Protein AF-A0A2P1QS08-F1 (afdb_monomer_lite)

Sequence (89 aa):
MNNRMEKTILPGDERISTRYLSEFECDAIKRTLKFRFGSVAKWVRQRGLSYASVTQTLTGLAKHEKTLSMLAREGLYNFENPLVEASDV

Radius of gyration: 16.99 Å; chains: 1; bounding box: 64×28×38 Å

Organism: NCBI:txid28183

pLDDT: mean 79.37, std 21.51, range [40.31, 97.75]

Structure (mmCIF, N/CA/C/O backbone):
data_AF-A0A2P1QS08-F1
#
_entry.id   AF-A0A2P1QS08-F1
#
loop_
_atom_site.group_PDB
_atom_site.id
_atom_site.type_symbol
_atom_site.label_atom_id
_atom_site.label_alt_id
_atom_site.label_comp_id
_atom_site.label_asym_id
_atom_site.label_entity_id
_atom_site.label_seq_id
_atom_site.pdbx_PDB_ins_code
_atom_site.Cartn_x
_atom_site.Cartn_y
_atom_site.Cartn_z
_atom_site.occupancy
_atom_site.B_iso_or_equiv
_atom_site.auth_seq_id
_atom_site.auth_comp_id
_atom_site.auth_asym_id
_atom_site.auth_atom_id
_atom_site.pdbx_PDB_model_num
ATOM 1 N N . MET A 1 1 ? -47.667 10.222 -27.595 1.00 40.38 1 MET A N 1
ATOM 2 C CA . MET A 1 1 ? -46.933 10.494 -26.340 1.00 40.38 1 MET A CA 1
ATOM 3 C C . MET A 1 1 ? -45.845 9.441 -26.221 1.00 40.38 1 MET A C 1
ATOM 5 O O . MET A 1 1 ? -46.154 8.319 -25.855 1.00 40.38 1 MET A O 1
ATOM 9 N N . ASN A 1 2 ? -44.613 9.756 -26.623 1.00 40.41 2 ASN A N 1
ATOM 10 C CA . ASN A 1 2 ? -43.496 8.811 -26.552 1.00 40.41 2 ASN A CA 1
ATOM 11 C C . ASN A 1 2 ? -42.567 9.260 -25.425 1.00 40.41 2 ASN A C 1
ATOM 13 O O . ASN A 1 2 ? -41.795 10.201 -25.599 1.00 40.41 2 ASN A O 1
ATOM 17 N N . ASN A 1 3 ? -42.677 8.596 -24.271 1.00 43.59 3 ASN A N 1
ATOM 18 C CA . ASN A 1 3 ? -41.756 8.751 -23.148 1.00 43.59 3 ASN A CA 1
ATOM 19 C C . ASN A 1 3 ? -40.386 8.204 -23.556 1.00 43.59 3 ASN A C 1
ATOM 21 O O . ASN A 1 3 ? -40.096 7.015 -23.429 1.00 43.59 3 ASN A O 1
ATOM 25 N N . ARG A 1 4 ? -39.548 9.096 -24.079 1.00 46.69 4 ARG A N 1
ATOM 26 C CA . ARG A 1 4 ? -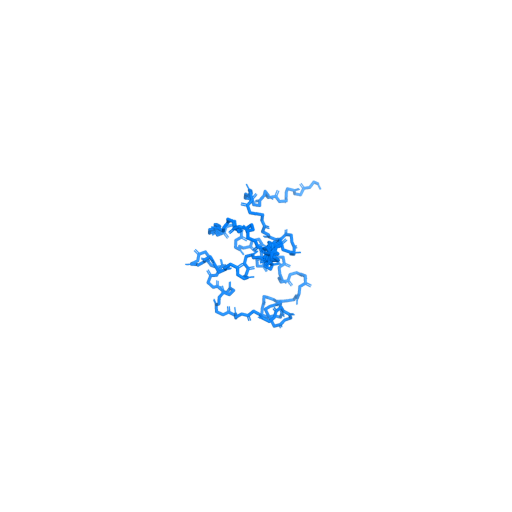38.124 8.865 -24.290 1.00 46.69 4 ARG A CA 1
ATOM 27 C C . ARG A 1 4 ? -37.489 8.855 -22.900 1.00 46.69 4 ARG A C 1
ATOM 29 O O . ARG A 1 4 ? -37.277 9.909 -22.317 1.00 46.69 4 ARG A O 1
ATOM 36 N N . MET A 1 5 ? -37.272 7.667 -22.337 1.00 49.69 5 MET A N 1
ATOM 37 C CA . MET A 1 5 ? -36.467 7.522 -21.127 1.00 49.69 5 MET A CA 1
ATOM 38 C C . MET A 1 5 ? -35.061 8.030 -21.447 1.00 49.69 5 MET A C 1
ATOM 40 O O . MET A 1 5 ? -34.296 7.377 -22.159 1.00 49.69 5 MET A O 1
ATOM 44 N N . GLU A 1 6 ? -34.756 9.232 -20.971 1.00 44.97 6 GLU A N 1
ATOM 45 C CA . GLU A 1 6 ? -33.405 9.760 -20.917 1.00 44.97 6 GLU A CA 1
ATOM 46 C C . GLU A 1 6 ? -32.583 8.795 -20.062 1.00 44.97 6 GLU A C 1
ATOM 48 O O . GLU A 1 6 ? -32.763 8.698 -18.849 1.00 44.97 6 GLU A O 1
ATOM 53 N N . LYS A 1 7 ? -31.711 8.014 -20.708 1.00 44.59 7 LYS A N 1
ATOM 54 C CA . LYS A 1 7 ? -30.667 7.275 -20.004 1.00 44.59 7 LYS A CA 1
ATOM 55 C C . LYS A 1 7 ? -29.787 8.312 -19.322 1.00 44.59 7 LYS A C 1
ATOM 57 O O . LYS A 1 7 ? -28.954 8.938 -19.970 1.00 44.59 7 LYS A O 1
ATOM 62 N N . THR A 1 8 ? -29.986 8.497 -18.024 1.00 41.75 8 THR A N 1
ATOM 63 C CA . THR A 1 8 ? -29.062 9.224 -17.164 1.00 41.75 8 THR A CA 1
ATOM 64 C C . THR A 1 8 ? -27.753 8.439 -17.161 1.00 41.75 8 THR A C 1
ATOM 66 O O . THR A 1 8 ? -27.615 7.432 -16.470 1.00 41.75 8 THR A O 1
ATOM 69 N N . ILE A 1 9 ? -26.813 8.842 -18.015 1.00 48.84 9 ILE A N 1
ATOM 70 C CA . ILE A 1 9 ? -25.441 8.345 -17.973 1.00 48.84 9 ILE A CA 1
ATOM 71 C C . ILE A 1 9 ? -24.858 8.913 -16.680 1.00 48.84 9 ILE A C 1
ATOM 73 O O . ILE A 1 9 ? -24.556 10.101 -16.591 1.00 48.84 9 ILE A O 1
ATOM 77 N N . LEU A 1 10 ? -24.790 8.077 -15.646 1.00 47.41 10 LEU A N 1
ATOM 78 C CA . LEU A 1 10 ? -24.041 8.392 -14.437 1.00 47.41 10 LEU A CA 1
ATOM 79 C C . LEU A 1 10 ? -22.571 8.602 -14.850 1.00 47.41 10 LEU A C 1
ATOM 81 O O . LEU A 1 10 ? -22.034 7.756 -15.570 1.00 47.41 10 LEU A O 1
ATOM 85 N N . PRO A 1 11 ? -21.904 9.687 -14.421 1.00 42.28 11 PRO A N 1
ATOM 86 C CA . PRO A 1 11 ? -20.480 9.881 -14.664 1.00 42.28 11 PRO A CA 1
ATOM 87 C C . PRO A 1 11 ? -19.712 8.912 -13.755 1.00 42.28 11 PRO A C 1
ATOM 89 O O . PRO A 1 11 ? -19.318 9.255 -12.645 1.00 42.28 11 PRO A O 1
ATOM 92 N N . GLY A 1 12 ? -19.613 7.651 -14.166 1.00 43.94 12 GLY A N 1
ATOM 93 C CA . GLY A 1 12 ? -19.034 6.586 -13.343 1.00 43.94 12 GLY A CA 1
ATOM 94 C C . GLY A 1 12 ? -18.455 5.415 -14.128 1.00 43.94 12 GLY A C 1
ATOM 95 O O . GLY A 1 12 ? -18.040 4.440 -13.514 1.00 43.94 12 GLY A O 1
ATOM 96 N N . ASP A 1 13 ? -18.415 5.509 -15.457 1.00 40.31 13 ASP A N 1
ATOM 97 C CA . ASP A 1 13 ? -17.883 4.468 -16.347 1.00 40.31 13 ASP A CA 1
ATOM 98 C C . ASP A 1 13 ? -16.601 4.939 -17.060 1.00 40.31 13 ASP A C 1
ATOM 100 O O . ASP A 1 13 ? -16.284 4.532 -18.177 1.00 40.31 13 ASP A O 1
ATOM 104 N N . GLU A 1 14 ? -15.825 5.814 -16.413 1.00 48.59 14 GLU A N 1
ATOM 105 C CA . GLU A 1 14 ? -14.393 5.832 -16.692 1.00 48.59 14 GLU A CA 1
ATOM 106 C C . GLU A 1 14 ? -13.846 4.523 -16.136 1.00 48.59 14 GLU A C 1
ATOM 108 O O . GLU A 1 14 ? -13.643 4.377 -14.931 1.00 48.59 14 GLU A O 1
ATOM 113 N N . ARG A 1 15 ? -13.673 3.527 -17.012 1.00 52.16 15 ARG A N 1
ATOM 114 C CA . ARG A 1 15 ? -12.948 2.301 -16.680 1.00 52.16 15 ARG A CA 1
ATOM 115 C C . ARG A 1 15 ? -11.573 2.702 -16.168 1.00 52.16 15 ARG A C 1
ATOM 117 O O . ARG A 1 15 ? -10.674 2.993 -16.953 1.00 52.16 15 ARG A O 1
ATOM 124 N N . ILE A 1 16 ? -11.431 2.731 -14.848 1.00 56.97 16 ILE A N 1
ATOM 125 C CA . ILE A 1 16 ? -10.177 3.042 -14.184 1.00 56.97 16 ILE A CA 1
ATOM 126 C C . ILE A 1 16 ? -9.168 1.982 -14.635 1.00 56.97 16 ILE A C 1
ATOM 128 O O . ILE A 1 16 ? -9.259 0.815 -14.251 1.00 56.97 16 ILE A O 1
ATOM 132 N N . SER A 1 17 ? -8.228 2.372 -15.496 1.00 65.81 17 SER A N 1
ATOM 133 C CA . SER A 1 17 ? -7.190 1.473 -15.996 1.00 65.81 17 SER A CA 1
ATOM 134 C C . SER A 1 17 ? -6.258 1.112 -14.841 1.00 65.81 17 SER A C 1
ATOM 136 O O . SER A 1 17 ? -5.424 1.910 -14.418 1.00 65.81 17 SER A O 1
ATOM 138 N N . THR A 1 18 ? -6.437 -0.079 -14.268 1.00 75.62 18 THR A N 1
ATOM 139 C CA . THR A 1 18 ? -5.610 -0.562 -13.159 1.00 75.62 18 THR A CA 1
ATOM 140 C C . THR A 1 18 ? -4.438 -1.402 -13.656 1.00 75.62 18 THR A C 1
ATOM 142 O O . THR A 1 18 ? -4.597 -2.369 -14.411 1.00 75.62 18 THR A O 1
ATOM 145 N N . ARG A 1 19 ? -3.244 -1.078 -13.155 1.00 86.25 19 ARG A N 1
ATOM 146 C CA . ARG A 1 19 ? -2.015 -1.864 -13.320 1.00 86.25 19 ARG A CA 1
ATOM 147 C C . ARG A 1 19 ? -1.510 -2.413 -11.990 1.00 86.25 19 ARG A C 1
ATOM 149 O O . ARG A 1 19 ? -1.817 -1.878 -10.925 1.00 86.25 19 ARG A O 1
ATOM 156 N N . TYR A 1 20 ? -0.695 -3.458 -12.074 1.00 88.00 20 TYR A N 1
ATOM 157 C CA . TYR A 1 20 ? 0.072 -3.942 -10.933 1.00 88.00 20 TYR A CA 1
ATOM 158 C C . TYR A 1 20 ? 1.062 -2.871 -10.461 1.00 88.00 20 TYR A C 1
ATOM 160 O O . TYR A 1 20 ? 1.581 -2.083 -11.260 1.00 88.00 20 TYR A O 1
ATOM 168 N N . LEU A 1 21 ? 1.295 -2.853 -9.152 1.00 89.12 21 LEU A N 1
ATOM 169 C CA . LEU A 1 21 ? 2.347 -2.059 -8.535 1.00 89.12 21 LEU A CA 1
ATOM 170 C C . LEU A 1 21 ? 3.668 -2.810 -8.670 1.00 89.12 21 LEU A C 1
ATOM 172 O O . LEU A 1 21 ? 3.715 -4.017 -8.423 1.00 89.12 21 LEU A O 1
ATOM 176 N N . SER A 1 22 ? 4.734 -2.101 -9.031 1.00 89.69 22 SER A N 1
ATOM 177 C CA . SER A 1 22 ? 6.083 -2.646 -8.902 1.00 89.69 22 SER A CA 1
ATOM 178 C C . SER A 1 22 ? 6.453 -2.816 -7.424 1.00 89.69 22 SER A C 1
ATOM 180 O O . SER A 1 22 ? 5.796 -2.275 -6.527 1.00 89.69 22 SER A O 1
ATOM 182 N N . GLU A 1 23 ? 7.524 -3.557 -7.155 1.00 90.25 23 GLU A N 1
ATOM 183 C CA . GLU A 1 23 ? 8.058 -3.712 -5.798 1.00 90.25 23 GLU A CA 1
ATOM 184 C C . GLU A 1 23 ? 8.416 -2.356 -5.169 1.00 90.25 23 GLU A C 1
ATOM 186 O O . GLU A 1 23 ? 8.026 -2.071 -4.034 1.00 90.25 23 GLU A O 1
ATOM 191 N N . PHE A 1 24 ? 9.061 -1.478 -5.943 1.00 90.56 24 PHE A N 1
ATOM 192 C CA . PHE A 1 24 ? 9.423 -0.133 -5.504 1.00 90.56 24 PHE A CA 1
ATOM 193 C C . PHE A 1 24 ? 8.191 0.689 -5.098 1.00 90.56 24 PHE A C 1
ATOM 195 O O . PHE A 1 24 ? 8.160 1.300 -4.029 1.00 90.56 24 PHE A O 1
ATOM 202 N N . GLU A 1 25 ? 7.137 0.658 -5.913 1.00 91.94 25 GLU A N 1
ATOM 203 C CA . GLU A 1 25 ? 5.899 1.382 -5.621 1.00 91.94 25 GLU A CA 1
ATOM 204 C C . GLU A 1 25 ? 5.191 0.821 -4.394 1.00 91.94 25 GLU A C 1
ATOM 206 O O . GLU A 1 25 ? 4.725 1.579 -3.545 1.00 91.94 25 GLU A O 1
ATOM 211 N N . CYS A 1 26 ? 5.146 -0.507 -4.267 1.00 94.31 26 CYS A N 1
ATOM 212 C CA . CYS A 1 26 ? 4.607 -1.167 -3.087 1.00 94.31 26 CYS A CA 1
ATOM 213 C C . CYS A 1 26 ? 5.287 -0.664 -1.810 1.00 94.31 26 CYS A C 1
ATOM 215 O O . CYS A 1 26 ? 4.612 -0.356 -0.823 1.00 94.31 26 CYS A O 1
ATOM 217 N N . ASP A 1 27 ? 6.612 -0.559 -1.818 1.00 94.25 27 ASP A N 1
ATOM 218 C CA . ASP A 1 27 ? 7.379 -0.139 -0.653 1.00 94.25 27 ASP A CA 1
ATOM 219 C C . ASP A 1 27 ? 7.276 1.356 -0.372 1.00 94.25 27 ASP A C 1
ATOM 221 O O . ASP A 1 27 ? 7.083 1.735 0.790 1.00 94.25 27 ASP A O 1
ATOM 225 N N . ALA A 1 28 ? 7.310 2.198 -1.405 1.00 94.00 28 ALA A N 1
ATOM 226 C CA . ALA A 1 28 ? 7.052 3.628 -1.278 1.00 94.00 28 ALA A CA 1
ATOM 227 C C . ALA A 1 28 ? 5.673 3.874 -0.644 1.00 94.00 28 ALA A C 1
ATOM 229 O O . ALA A 1 28 ? 5.566 4.539 0.388 1.00 94.00 28 ALA A O 1
ATOM 230 N N . ILE A 1 29 ? 4.627 3.229 -1.170 1.00 95.00 29 ILE A N 1
ATOM 231 C CA . ILE A 1 29 ? 3.259 3.346 -0.657 1.00 95.00 29 ILE A CA 1
ATOM 232 C C . ILE A 1 29 ? 3.173 2.859 0.793 1.00 95.00 29 ILE A C 1
ATOM 234 O O . ILE A 1 29 ? 2.614 3.556 1.641 1.00 95.00 29 ILE A O 1
ATOM 238 N N . LYS A 1 30 ? 3.753 1.696 1.132 1.00 95.81 30 LYS A N 1
ATOM 239 C CA . LYS A 1 30 ? 3.774 1.202 2.524 1.00 95.81 30 LYS A CA 1
ATOM 240 C C . LYS A 1 30 ? 4.430 2.205 3.469 1.00 95.81 30 LYS A C 1
ATOM 242 O O . LYS A 1 30 ? 3.908 2.412 4.567 1.00 95.81 30 LYS A O 1
ATOM 247 N N . ARG A 1 31 ? 5.564 2.804 3.084 1.00 95.94 31 ARG A N 1
ATOM 248 C CA . ARG A 1 31 ? 6.261 3.815 3.897 1.00 95.94 31 ARG A CA 1
ATOM 249 C C . ARG A 1 31 ? 5.386 5.046 4.087 1.00 95.94 31 ARG A C 1
ATOM 251 O O . ARG A 1 31 ? 5.183 5.456 5.227 1.00 95.94 31 ARG A O 1
ATOM 258 N N . THR A 1 32 ? 4.789 5.572 3.020 1.00 95.56 32 THR A N 1
ATOM 259 C CA . THR A 1 32 ? 3.914 6.745 3.111 1.00 95.56 32 THR A CA 1
ATOM 260 C C . THR A 1 32 ? 2.670 6.470 3.951 1.00 95.56 32 THR A C 1
ATOM 262 O O . THR A 1 32 ? 2.285 7.307 4.764 1.00 95.56 32 THR A O 1
ATOM 265 N N . LEU A 1 33 ? 2.067 5.283 3.837 1.00 95.56 33 LEU A N 1
ATOM 266 C CA . LEU A 1 33 ? 0.929 4.893 4.670 1.00 95.56 33 LEU A CA 1
ATOM 267 C C . LEU A 1 33 ? 1.313 4.774 6.150 1.00 95.56 33 LEU A C 1
ATOM 269 O O . LEU A 1 33 ? 0.568 5.225 7.020 1.00 95.56 33 LEU A O 1
ATOM 273 N N . LYS A 1 34 ? 2.483 4.199 6.454 1.00 95.81 34 LYS A N 1
ATOM 274 C CA . LYS A 1 34 ? 3.016 4.160 7.824 1.00 95.81 34 LYS A CA 1
ATOM 275 C C . LYS A 1 34 ? 3.286 5.567 8.357 1.00 95.81 34 LYS A C 1
ATOM 277 O O . LYS A 1 34 ? 2.896 5.850 9.480 1.00 95.81 34 LYS A O 1
ATOM 282 N N . PHE A 1 35 ? 3.876 6.446 7.552 1.00 95.56 35 PHE A N 1
ATOM 283 C CA . PHE A 1 35 ? 4.164 7.826 7.940 1.00 95.56 35 PHE A CA 1
ATOM 284 C C . PHE A 1 35 ? 2.884 8.634 8.206 1.00 95.56 35 PHE A C 1
ATOM 286 O O . PHE A 1 35 ? 2.736 9.222 9.272 1.00 95.56 35 PHE A O 1
ATOM 293 N N . ARG A 1 36 ? 1.919 8.617 7.275 1.00 94.62 36 ARG A N 1
ATOM 294 C CA . ARG A 1 36 ? 0.687 9.422 7.369 1.00 94.62 36 ARG A CA 1
ATOM 295 C C . ARG A 1 36 ? -0.327 8.875 8.376 1.00 94.62 36 ARG A C 1
ATOM 297 O O . ARG A 1 36 ? -1.029 9.648 9.019 1.00 94.62 36 ARG A O 1
ATOM 304 N N . PHE A 1 37 ? -0.433 7.552 8.513 1.00 94.88 37 PHE A N 1
ATOM 305 C CA . PHE A 1 37 ? -1.508 6.914 9.288 1.00 94.88 37 PHE A CA 1
ATOM 306 C C . PHE A 1 37 ? -1.007 6.090 10.480 1.00 94.88 37 PHE A C 1
ATOM 308 O O . PHE A 1 37 ? -1.817 5.555 11.239 1.00 94.88 37 PHE A O 1
ATOM 315 N N . GLY A 1 38 ? 0.306 5.959 10.670 1.00 96.00 38 GLY A N 1
ATOM 316 C CA . GLY A 1 38 ? 0.949 5.140 11.704 1.00 96.00 38 GLY A CA 1
ATOM 317 C C . GLY A 1 38 ? 1.076 3.658 11.333 1.00 96.00 38 GLY A C 1
ATOM 318 O O . GLY A 1 38 ? 2.004 2.983 11.763 1.00 96.00 38 GLY A O 1
ATOM 319 N N . SER A 1 39 ? 0.167 3.121 10.514 1.00 96.25 39 SER A N 1
ATOM 320 C CA . SER A 1 39 ? 0.287 1.775 9.942 1.00 96.25 39 SER A CA 1
ATOM 321 C C . SER A 1 39 ? -0.646 1.580 8.748 1.00 96.25 39 SER A C 1
ATOM 323 O O . SER A 1 39 ? -1.696 2.217 8.649 1.00 96.25 39 SER A O 1
ATOM 325 N N . VAL A 1 40 ? -0.314 0.609 7.890 1.00 96.62 40 VAL A N 1
ATOM 326 C CA . VAL A 1 40 ? -1.205 0.159 6.807 1.00 96.62 40 VAL A CA 1
ATOM 327 C C . VAL A 1 40 ? -2.536 -0.339 7.380 1.00 96.62 40 VAL A C 1
ATOM 329 O O . VAL A 1 40 ? -3.590 0.038 6.884 1.00 96.62 40 VAL A O 1
ATOM 332 N N . ALA A 1 41 ? -2.516 -1.120 8.467 1.00 97.38 41 ALA A N 1
ATOM 333 C CA . ALA A 1 41 ? -3.732 -1.654 9.087 1.00 97.38 41 ALA A CA 1
ATOM 334 C C . ALA A 1 41 ? -4.680 -0.550 9.588 1.00 97.38 41 ALA A C 1
ATOM 336 O O . ALA A 1 41 ? -5.897 -0.665 9.437 1.00 97.38 41 ALA A O 1
ATOM 337 N N . LYS A 1 42 ? -4.137 0.538 10.152 1.00 97.69 42 LYS A N 1
ATOM 338 C CA . LYS A 1 42 ? -4.937 1.694 10.576 1.00 97.69 42 LYS A CA 1
ATOM 339 C C . LYS A 1 42 ? -5.574 2.401 9.380 1.00 97.69 42 LYS A C 1
ATOM 341 O O . LYS A 1 42 ? -6.771 2.674 9.431 1.00 97.69 42 LYS A O 1
ATOM 346 N N . TRP A 1 43 ? -4.826 2.607 8.295 1.00 97.44 43 TRP A N 1
ATOM 347 C CA . TRP A 1 43 ? -5.379 3.151 7.051 1.00 97.44 43 TRP A CA 1
ATOM 348 C C . TRP A 1 43 ? -6.490 2.260 6.469 1.00 97.44 43 TRP A C 1
ATOM 350 O O . TRP A 1 43 ? -7.579 2.749 6.181 1.00 97.44 43 TRP A O 1
ATOM 360 N N . VAL A 1 44 ? -6.277 0.938 6.402 1.00 97.75 44 VAL A N 1
ATOM 361 C CA . VAL A 1 44 ? -7.289 -0.033 5.937 1.00 97.75 44 VAL A CA 1
ATOM 362 C C . VAL A 1 44 ? -8.600 0.100 6.715 1.00 97.75 44 VAL A C 1
ATOM 364 O O . VAL A 1 44 ? -9.668 0.18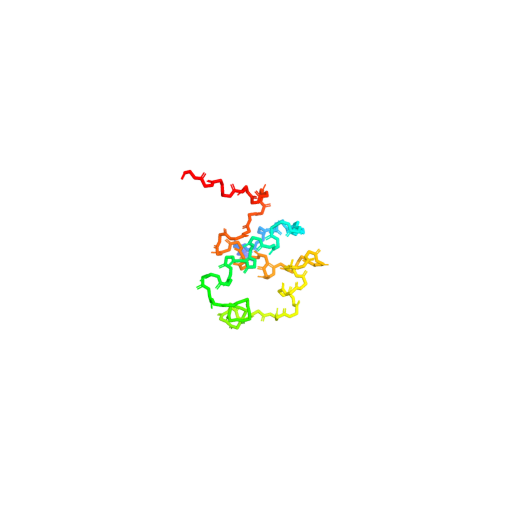0 6.106 1.00 97.75 44 VAL A O 1
ATOM 367 N N . ARG A 1 45 ? -8.530 0.160 8.053 1.00 97.31 45 ARG A N 1
ATOM 368 C CA . ARG A 1 45 ? -9.712 0.309 8.921 1.00 97.31 45 ARG A CA 1
ATOM 369 C C . ARG A 1 45 ? -10.420 1.642 8.692 1.00 97.31 45 ARG A C 1
ATOM 371 O O . ARG A 1 45 ? -11.636 1.658 8.546 1.00 97.31 45 ARG A O 1
ATOM 378 N N . GLN A 1 46 ? -9.668 2.741 8.603 1.00 96.38 46 GLN A N 1
ATOM 379 C CA . GLN A 1 46 ? -10.221 4.079 8.357 1.00 96.38 46 GLN A CA 1
ATOM 380 C C . GLN A 1 46 ? -10.913 4.211 6.994 1.00 96.38 46 GLN A C 1
ATOM 382 O O . GLN A 1 46 ? -11.776 5.071 6.831 1.00 96.38 46 GLN A O 1
ATOM 387 N N . ARG A 1 47 ? -10.531 3.391 6.009 1.00 95.50 47 ARG A N 1
ATOM 388 C CA . ARG A 1 47 ? -11.084 3.415 4.646 1.00 95.50 47 ARG A CA 1
ATOM 389 C C . ARG A 1 47 ? -12.093 2.297 4.364 1.00 95.50 47 ARG A C 1
ATOM 391 O O . ARG A 1 47 ? -12.583 2.204 3.241 1.00 95.50 47 ARG A O 1
ATOM 398 N N . GLY A 1 48 ? -12.408 1.444 5.345 1.00 96.06 48 GLY A N 1
ATOM 399 C CA . GLY A 1 48 ? -13.338 0.323 5.155 1.00 96.06 48 GLY A CA 1
ATOM 400 C C . GLY A 1 48 ? -12.891 -0.636 4.041 1.00 96.06 48 GLY A C 1
ATOM 401 O O . GLY A 1 48 ? -13.696 -1.062 3.202 1.00 96.06 48 GLY A O 1
ATOM 402 N N . LEU A 1 49 ? -11.585 -0.911 3.976 1.00 96.62 49 LEU A N 1
ATOM 403 C CA . LEU A 1 49 ? -10.982 -1.804 2.988 1.00 96.62 49 LEU A CA 1
ATOM 404 C C . LEU A 1 49 ? -10.757 -3.206 3.569 1.00 96.62 49 LEU A C 1
ATOM 406 O O . LEU A 1 49 ? -10.621 -3.387 4.777 1.00 96.62 49 LEU A O 1
ATOM 410 N N . SER A 1 50 ? -10.677 -4.207 2.691 1.00 97.19 50 SER A N 1
ATOM 411 C CA . SER A 1 50 ? -10.236 -5.551 3.072 1.00 97.19 50 SER A CA 1
ATOM 412 C C . SER A 1 50 ? -8.726 -5.547 3.288 1.00 97.19 50 SER A C 1
ATOM 414 O O . SER A 1 50 ? -7.968 -5.219 2.374 1.00 97.19 50 SER A O 1
ATOM 416 N N . TYR A 1 51 ? -8.279 -5.942 4.481 1.00 96.38 51 TYR A N 1
ATOM 417 C CA . TYR A 1 51 ? -6.849 -6.018 4.780 1.00 96.38 51 TYR A CA 1
ATOM 418 C C . TYR A 1 51 ? -6.124 -7.005 3.859 1.00 96.38 51 TYR A C 1
ATOM 420 O O . TYR A 1 51 ? -5.042 -6.695 3.375 1.00 96.38 51 TYR A O 1
ATOM 428 N N . ALA A 1 52 ? -6.743 -8.146 3.542 1.00 97.19 52 ALA A N 1
ATOM 429 C CA . ALA A 1 52 ? -6.176 -9.124 2.615 1.00 97.19 52 ALA A CA 1
ATOM 430 C C . ALA A 1 52 ? -5.997 -8.537 1.206 1.00 97.19 52 ALA A C 1
ATOM 432 O O . ALA A 1 52 ? -4.919 -8.653 0.624 1.00 97.19 52 ALA A O 1
ATOM 433 N N . SER A 1 53 ? -7.015 -7.839 0.690 1.00 96.31 53 SER A N 1
ATOM 434 C CA . SER A 1 53 ? -6.949 -7.190 -0.625 1.00 96.31 53 SER A CA 1
ATOM 435 C C . SER A 1 53 ? -5.885 -6.095 -0.666 1.00 96.31 53 SER A C 1
ATOM 437 O O . SER A 1 53 ? -5.153 -5.970 -1.648 1.00 96.31 53 SER A O 1
ATOM 439 N N . VAL A 1 54 ? -5.768 -5.303 0.405 1.00 97.38 54 VAL A N 1
ATOM 440 C CA . VAL A 1 54 ? -4.722 -4.279 0.519 1.00 97.38 54 VAL A CA 1
ATOM 441 C C . VAL A 1 54 ? -3.343 -4.922 0.550 1.00 97.38 54 VAL A C 1
ATOM 443 O O . VAL A 1 54 ? -2.483 -4.508 -0.218 1.00 97.38 54 VAL A O 1
ATOM 446 N N . THR A 1 55 ? -3.137 -5.961 1.359 1.00 97.25 55 THR A N 1
ATOM 447 C CA . THR A 1 55 ? -1.854 -6.668 1.435 1.00 97.25 55 THR A CA 1
ATOM 448 C C . THR A 1 55 ? -1.459 -7.245 0.081 1.00 97.25 55 THR A C 1
ATOM 450 O O . THR A 1 55 ? -0.367 -6.947 -0.377 1.00 97.25 55 THR A O 1
ATOM 453 N N . GLN A 1 56 ? -2.350 -7.966 -0.607 1.00 97.06 56 GLN A N 1
ATOM 454 C CA . GLN A 1 56 ? -2.063 -8.511 -1.942 1.00 97.06 56 GLN A CA 1
ATOM 455 C C . GLN A 1 56 ? -1.738 -7.418 -2.969 1.00 97.06 56 GLN A C 1
ATOM 457 O O . GLN A 1 56 ? -0.886 -7.619 -3.831 1.00 97.06 56 GLN A O 1
ATOM 462 N N . THR A 1 57 ? -2.391 -6.255 -2.872 1.00 96.56 57 THR A N 1
ATOM 463 C CA . THR A 1 57 ? -2.091 -5.109 -3.745 1.00 96.56 57 THR A CA 1
ATOM 464 C C . THR A 1 57 ? -0.709 -4.539 -3.441 1.00 96.56 57 THR A C 1
ATOM 466 O O . THR A 1 57 ? 0.097 -4.363 -4.346 1.00 96.56 57 THR A O 1
ATOM 469 N N . LEU A 1 58 ? -0.400 -4.326 -2.160 1.00 95.94 58 LEU A N 1
ATOM 470 C CA . LEU A 1 58 ? 0.884 -3.799 -1.690 1.00 95.94 58 LEU A CA 1
ATOM 471 C C . LEU A 1 58 ? 2.016 -4.841 -1.690 1.00 95.94 58 LEU A C 1
ATOM 473 O O . LEU A 1 58 ? 3.114 -4.555 -1.225 1.00 95.94 58 LEU A O 1
ATOM 477 N N . THR A 1 59 ? 1.780 -6.053 -2.180 1.00 95.06 59 THR A N 1
ATOM 478 C CA . THR A 1 59 ? 2.827 -7.035 -2.497 1.00 95.06 59 THR A CA 1
ATOM 479 C C . THR A 1 59 ? 2.913 -7.301 -3.999 1.00 95.06 59 THR A C 1
ATOM 481 O O . THR A 1 59 ? 3.576 -8.249 -4.401 1.00 95.06 59 THR A O 1
ATOM 484 N N . GLY A 1 60 ? 2.199 -6.528 -4.827 1.00 91.88 60 GLY A N 1
ATOM 485 C CA . GLY A 1 60 ? 2.171 -6.708 -6.281 1.00 91.88 60 GLY A CA 1
ATOM 486 C C . GLY A 1 60 ? 1.488 -7.999 -6.750 1.00 91.88 60 GLY A C 1
ATOM 487 O O . GLY A 1 60 ? 1.556 -8.330 -7.927 1.00 91.88 60 GLY A O 1
ATOM 488 N N . LEU A 1 61 ? 0.806 -8.733 -5.862 1.00 93.44 61 LEU A N 1
ATOM 489 C CA . LEU A 1 61 ? 0.174 -10.021 -6.177 1.00 93.44 61 LEU A CA 1
ATOM 490 C C . LEU A 1 61 ? -1.202 -9.862 -6.831 1.00 93.44 61 LEU A C 1
ATOM 492 O O . LEU A 1 61 ? -1.670 -10.761 -7.526 1.00 93.44 61 LEU A O 1
ATOM 496 N N . ALA A 1 62 ? -1.877 -8.735 -6.599 1.00 92.50 62 ALA A N 1
ATOM 497 C CA . ALA A 1 62 ? -3.199 -8.466 -7.150 1.00 92.50 62 ALA A CA 1
ATOM 498 C C . ALA A 1 62 ? -3.405 -6.976 -7.435 1.00 92.50 62 ALA A C 1
ATOM 500 O O . ALA A 1 62 ? -2.781 -6.116 -6.821 1.00 92.50 62 ALA A O 1
ATOM 501 N N . LYS A 1 63 ? -4.345 -6.6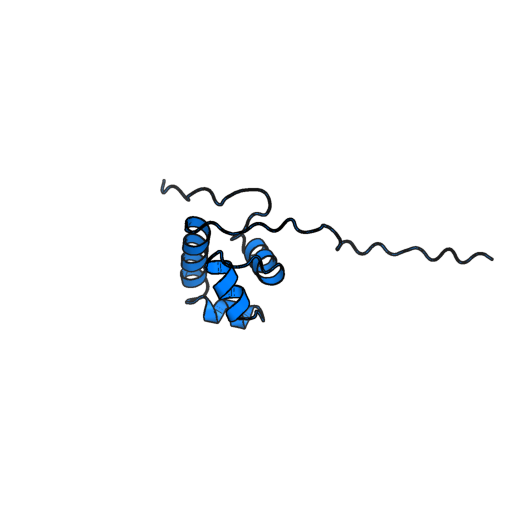68 -8.330 1.00 89.50 63 LYS A N 1
ATOM 502 C CA . LYS A 1 63 ? -4.761 -5.299 -8.660 1.00 89.50 63 LYS A CA 1
ATOM 503 C C . LYS A 1 63 ? -6.197 -5.037 -8.209 1.00 89.50 63 LYS A C 1
ATOM 505 O O . LYS A 1 63 ? -7.113 -4.919 -9.014 1.00 89.50 63 LYS A O 1
ATOM 510 N N . HIS A 1 64 ? -6.413 -4.994 -6.894 1.00 93.81 64 HIS A N 1
ATOM 511 C CA . HIS A 1 64 ? -7.750 -4.746 -6.347 1.00 93.81 64 HIS A CA 1
ATOM 512 C C . HIS A 1 64 ? -8.176 -3.300 -6.627 1.00 93.81 64 HIS A C 1
ATOM 514 O O . HIS A 1 64 ? -7.653 -2.368 -6.014 1.00 93.81 64 HIS A O 1
ATOM 520 N N . GLU A 1 65 ? -9.150 -3.110 -7.519 1.00 90.44 65 GLU A N 1
ATOM 521 C CA . GLU A 1 65 ? -9.572 -1.789 -8.015 1.00 90.44 65 GLU A CA 1
ATOM 522 C C . GLU A 1 65 ? -9.976 -0.827 -6.896 1.00 90.44 65 GLU A C 1
ATOM 524 O O . GLU A 1 65 ? -9.579 0.337 -6.905 1.00 90.44 65 GLU A O 1
ATOM 529 N N . LYS A 1 66 ? -10.694 -1.317 -5.877 1.00 92.69 66 LYS A N 1
ATOM 530 C CA . LYS A 1 66 ? -11.088 -0.507 -4.713 1.00 92.69 66 LYS A CA 1
ATOM 531 C C . LYS A 1 66 ? -9.872 0.006 -3.935 1.00 92.69 66 LYS A C 1
ATOM 533 O O . LYS A 1 66 ? -9.866 1.154 -3.492 1.00 92.69 66 LYS A O 1
ATOM 538 N N . THR A 1 67 ? -8.844 -0.829 -3.772 1.00 95.06 67 THR A N 1
ATOM 539 C CA . THR A 1 67 ? -7.597 -0.440 -3.103 1.00 95.06 67 THR A CA 1
ATOM 540 C C . THR A 1 67 ? -6.847 0.590 -3.937 1.00 95.06 67 THR A C 1
ATOM 542 O O . THR A 1 67 ? -6.495 1.639 -3.408 1.00 95.06 67 THR A O 1
ATOM 545 N N . LEU A 1 68 ? -6.646 0.327 -5.231 1.00 92.94 68 LEU A N 1
ATOM 546 C CA . LEU A 1 68 ? -5.927 1.227 -6.138 1.00 92.94 68 LEU A CA 1
ATOM 547 C C . LEU A 1 68 ? -6.631 2.582 -6.286 1.00 92.94 68 LEU A C 1
ATOM 549 O O . LEU A 1 68 ? -5.982 3.620 -6.227 1.00 92.94 68 LEU A O 1
ATOM 553 N N . SER A 1 69 ? -7.963 2.588 -6.355 1.00 91.25 69 SER A N 1
ATOM 554 C CA . SER A 1 69 ? -8.769 3.814 -6.356 1.00 91.25 69 SER A CA 1
ATOM 555 C C . SER A 1 69 ? -8.599 4.614 -5.073 1.00 91.25 69 SER A C 1
ATOM 557 O O . SER A 1 69 ? -8.464 5.835 -5.111 1.00 91.25 69 SER A O 1
ATOM 559 N N . MET A 1 70 ? -8.568 3.941 -3.919 1.00 94.56 70 MET A N 1
ATOM 560 C CA . MET A 1 70 ? -8.323 4.630 -2.656 1.00 94.56 70 MET A CA 1
ATOM 561 C C . MET A 1 70 ? -6.894 5.173 -2.583 1.00 94.56 70 MET A C 1
ATOM 563 O O . MET A 1 70 ? -6.706 6.299 -2.145 1.00 94.56 70 MET A O 1
ATOM 567 N N . LEU A 1 71 ? -5.896 4.421 -3.051 1.00 93.81 71 LEU A N 1
ATOM 568 C CA . LEU A 1 71 ? -4.513 4.895 -3.127 1.00 93.81 71 LEU A CA 1
ATOM 569 C C . LEU A 1 71 ? -4.384 6.118 -4.042 1.00 93.81 71 LEU A C 1
ATOM 571 O O . LEU A 1 71 ? -3.704 7.072 -3.676 1.00 93.81 71 LEU A O 1
ATOM 575 N N . ALA A 1 72 ? -5.084 6.142 -5.175 1.00 91.38 72 ALA A N 1
ATOM 576 C CA . ALA A 1 72 ? -5.081 7.293 -6.070 1.00 91.38 72 ALA A CA 1
ATOM 577 C C . ALA A 1 72 ? -5.716 8.534 -5.439 1.00 91.38 72 ALA A C 1
ATOM 579 O O . ALA A 1 72 ? -5.166 9.627 -5.539 1.00 91.38 72 ALA A O 1
ATOM 580 N N . ARG A 1 73 ? -6.815 8.365 -4.693 1.00 90.88 73 ARG A N 1
ATOM 581 C CA . ARG A 1 73 ? -7.434 9.457 -3.919 1.00 90.88 73 ARG A CA 1
ATOM 582 C C . ARG A 1 73 ? -6.505 10.043 -2.852 1.00 90.88 73 ARG A C 1
ATOM 584 O O . ARG A 1 73 ? -6.676 11.194 -2.475 1.00 90.88 73 ARG A O 1
ATOM 591 N N . GLU A 1 74 ? -5.535 9.267 -2.373 1.00 90.50 74 GLU A N 1
ATOM 592 C CA . GLU A 1 74 ? -4.503 9.702 -1.417 1.00 90.50 74 GLU A CA 1
ATOM 593 C C . GLU A 1 74 ? -3.245 10.269 -2.114 1.00 90.50 74 GLU A C 1
ATOM 595 O O . GLU A 1 74 ? -2.272 10.634 -1.442 1.00 90.50 74 GLU A O 1
ATOM 600 N N . GLY A 1 75 ? -3.234 10.306 -3.454 1.00 89.88 75 GLY A N 1
ATOM 601 C CA . GLY A 1 75 ? -2.081 10.694 -4.272 1.00 89.88 75 GLY A CA 1
ATOM 602 C C . GLY A 1 75 ? -0.937 9.675 -4.255 1.00 89.88 75 GLY A C 1
ATOM 603 O O . GLY A 1 75 ? 0.204 10.031 -4.524 1.00 89.88 75 GLY A O 1
ATOM 604 N N . LEU A 1 76 ? -1.218 8.422 -3.884 1.00 89.75 76 LEU A N 1
ATOM 605 C CA . LEU A 1 76 ? -0.236 7.339 -3.738 1.00 89.75 76 LEU A CA 1
ATOM 606 C C . LEU A 1 76 ? -0.218 6.378 -4.927 1.00 89.75 76 LEU A C 1
ATOM 608 O O . LEU A 1 76 ? 0.576 5.446 -4.957 1.00 89.75 76 LEU A O 1
ATOM 612 N N . TYR A 1 77 ? -1.118 6.565 -5.883 1.00 85.50 77 TYR A N 1
ATOM 613 C CA . TYR A 1 77 ? -1.170 5.777 -7.099 1.00 85.50 77 TYR A CA 1
ATOM 614 C C . TYR A 1 77 ? -1.583 6.682 -8.247 1.00 85.50 77 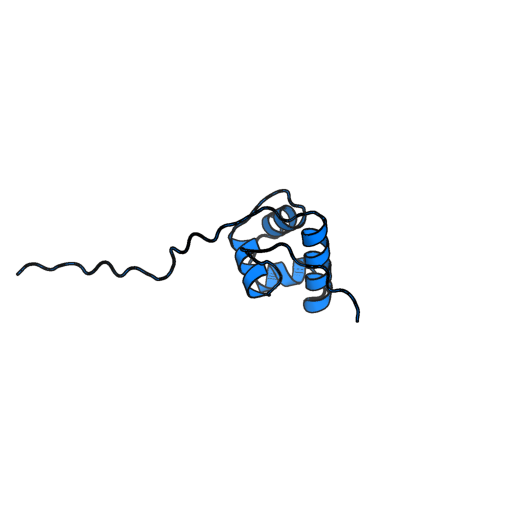TYR A C 1
ATOM 616 O O . TYR A 1 77 ? -2.568 7.408 -8.137 1.00 85.50 77 TYR A O 1
ATOM 624 N N . ASN A 1 78 ? -0.826 6.639 -9.335 1.00 80.81 78 ASN A N 1
ATOM 625 C CA . ASN A 1 78 ? -1.200 7.303 -10.567 1.00 80.81 78 ASN A CA 1
ATOM 626 C C . ASN A 1 78 ? -1.540 6.232 -11.608 1.00 80.81 78 ASN A C 1
ATOM 628 O O . ASN A 1 78 ? -0.753 5.315 -11.853 1.00 80.81 78 ASN A O 1
ATOM 632 N N . PHE A 1 79 ? -2.728 6.349 -12.196 1.00 67.94 79 PHE A N 1
ATOM 633 C CA . PHE A 1 79 ? -3.220 5.434 -13.223 1.00 67.94 79 PHE A CA 1
ATOM 634 C C . PHE A 1 79 ? -2.452 5.570 -14.542 1.00 67.94 79 PHE A C 1
ATOM 636 O O . PHE A 1 79 ? -2.453 4.638 -15.341 1.00 67.94 79 PHE A O 1
ATOM 643 N N . GLU A 1 80 ? -1.757 6.693 -14.744 1.00 65.00 80 GLU A N 1
ATOM 644 C CA . GLU A 1 80 ? -1.087 7.021 -16.006 1.00 65.00 80 GLU A CA 1
ATOM 645 C C . GLU A 1 80 ? 0.447 6.960 -15.935 1.00 65.00 80 GLU A C 1
ATOM 647 O O . GLU A 1 80 ? 1.088 6.890 -16.977 1.00 65.00 80 GLU A O 1
ATOM 652 N N . ASN A 1 81 ? 1.056 6.936 -14.738 1.00 57.66 81 ASN A N 1
ATOM 653 C CA . ASN A 1 81 ? 2.518 6.969 -14.581 1.00 57.66 81 ASN A CA 1
ATOM 654 C C . ASN A 1 81 ? 3.036 6.115 -13.403 1.00 57.66 81 ASN A C 1
ATOM 656 O O . ASN A 1 81 ? 2.336 5.953 -12.397 1.00 57.66 81 ASN A O 1
ATOM 660 N N . PRO A 1 82 ? 4.265 5.570 -13.482 1.00 52.75 82 PRO A N 1
ATOM 661 C CA . PRO A 1 82 ? 4.990 5.073 -12.313 1.00 52.75 82 PRO A CA 1
ATOM 662 C C . PRO A 1 82 ? 5.321 6.227 -11.353 1.00 52.75 82 PRO A C 1
ATOM 664 O O . PRO A 1 82 ? 5.603 7.342 -11.796 1.00 52.75 82 PRO A O 1
ATOM 667 N N . LEU A 1 83 ? 5.27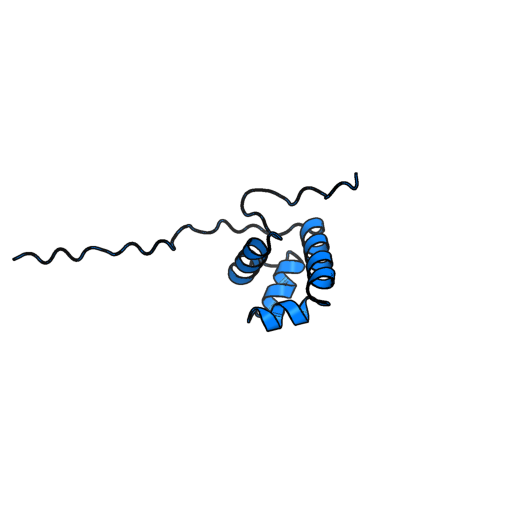0 5.979 -10.038 1.00 52.19 83 LEU A N 1
ATOM 668 C CA . LEU A 1 83 ? 5.744 6.948 -9.039 1.00 52.19 83 LEU A CA 1
ATOM 669 C C . LEU A 1 83 ? 7.230 7.243 -9.301 1.00 52.19 83 LEU A C 1
ATOM 671 O O . LEU A 1 83 ? 8.071 6.366 -9.115 1.00 52.19 83 LEU A O 1
ATOM 675 N N . VAL A 1 84 ? 7.543 8.461 -9.744 1.00 50.28 84 VAL A N 1
ATOM 676 C CA . VAL A 1 84 ? 8.926 8.944 -9.857 1.00 50.28 84 VAL A CA 1
ATOM 677 C C . VAL A 1 84 ? 9.478 9.096 -8.441 1.00 50.28 84 VAL A C 1
ATOM 679 O O . VAL A 1 84 ? 8.787 9.637 -7.574 1.00 50.28 84 VAL A O 1
ATOM 682 N N . GLU A 1 85 ? 10.686 8.580 -8.193 1.00 45.25 85 GLU A N 1
ATOM 683 C CA . GLU A 1 85 ? 11.397 8.771 -6.927 1.00 45.25 85 GLU A CA 1
ATOM 684 C C . GLU A 1 85 ? 11.345 10.245 -6.520 1.00 45.25 85 GLU A C 1
ATOM 686 O O . GLU A 1 85 ? 11.696 11.128 -7.303 1.00 45.25 85 GLU A O 1
ATOM 691 N N . ALA A 1 86 ? 10.894 10.516 -5.293 1.00 49.25 86 ALA A N 1
ATOM 692 C CA . ALA A 1 86 ? 11.135 11.809 -4.680 1.00 49.25 86 ALA A CA 1
ATOM 693 C C . ALA A 1 86 ? 12.645 11.899 -4.442 1.00 49.25 86 ALA A C 1
ATOM 695 O O . ALA A 1 86 ? 13.158 11.380 -3.456 1.00 49.25 86 ALA A O 1
ATOM 696 N N . SER A 1 87 ? 13.357 12.476 -5.403 1.00 42.03 87 SER A N 1
ATOM 697 C CA . SER A 1 87 ? 14.743 12.882 -5.245 1.00 42.03 87 SER A CA 1
ATOM 698 C C . SER A 1 87 ? 14.794 13.995 -4.201 1.00 42.03 87 SER A C 1
ATOM 700 O O . SER A 1 87 ? 14.190 15.052 -4.405 1.00 42.03 87 SER A O 1
ATOM 702 N N . ASP A 1 88 ? 15.476 13.730 -3.086 1.00 40.78 88 ASP A N 1
ATOM 703 C CA . ASP A 1 88 ? 15.836 14.742 -2.094 1.00 40.78 88 ASP A CA 1
ATOM 704 C C . ASP A 1 88 ? 16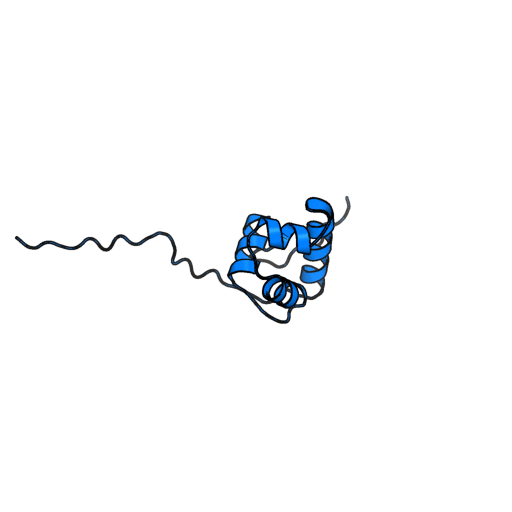.613 15.872 -2.798 1.00 40.78 88 ASP A C 1
ATOM 706 O O . ASP A 1 88 ? 17.609 15.612 -3.480 1.00 40.78 88 ASP A O 1
ATOM 710 N N . VAL A 1 89 ? 16.115 17.108 -2.674 1.00 41.47 89 VAL A N 1
ATOM 711 C CA . VAL A 1 89 ? 16.793 18.347 -3.102 1.00 41.47 89 VAL A CA 1
ATOM 712 C C . VAL A 1 89 ? 17.595 18.899 -1.936 1.00 41.47 89 VAL A C 1
ATOM 714 O O . VAL A 1 89 ? 17.018 18.958 -0.825 1.00 41.47 89 VAL A O 1
#

Foldseek 3Di:
DDPPPDPPPDPPPPPLQWDFADLVLLVVLQVVCCVPQVGPVRVCVVLVHDPVQLVCRSRSNDGDPSNQVVCVVVVSHDSVDHPDDPDDD

Secondary structure (DSSP, 8-state):
----------S--------PPPHHHHHHHHHHHHHHHSSHHHHHHHTT--HHHHHHHTTTS---HHHHHHHHHTTS--SSS--------